Protein AF-A0A7J4FD16-F1 (afdb_monomer_lite)

Structure (mmCIF, N/CA/C/O backbone):
data_AF-A0A7J4FD16-F1
#
_entry.id   AF-A0A7J4FD16-F1
#
loop_
_atom_site.group_PDB
_atom_site.id
_atom_site.type_symbol
_atom_site.label_atom_id
_atom_site.label_alt_id
_atom_site.label_comp_id
_atom_site.label_asym_id
_atom_site.label_entity_id
_atom_site.label_seq_id
_atom_site.pdbx_PDB_ins_code
_atom_site.Cartn_x
_atom_site.Cartn_y
_atom_site.Cartn_z
_atom_site.occupancy
_atom_site.B_iso_or_equiv
_atom_site.auth_seq_id
_atom_site.auth_comp_id
_atom_site.auth_asym_id
_atom_site.auth_atom_id
_atom_site.pdbx_PDB_model_num
ATOM 1 N N . MET A 1 1 ? -3.732 16.330 -0.836 1.00 75.62 1 MET A N 1
ATOM 2 C CA . MET A 1 1 ? -3.075 15.097 -0.342 1.00 75.62 1 MET A CA 1
ATOM 3 C C . MET A 1 1 ? -4.067 13.950 -0.468 1.00 75.62 1 MET A C 1
ATOM 5 O O . MET A 1 1 ? -5.248 14.179 -0.215 1.00 75.62 1 MET A O 1
ATOM 9 N N . ARG A 1 2 ? -3.641 12.768 -0.932 1.00 84.25 2 ARG A N 1
ATOM 10 C CA . ARG A 1 2 ? -4.494 11.566 -0.993 1.00 84.25 2 ARG A CA 1
ATOM 11 C C . ARG A 1 2 ? -4.080 10.587 0.094 1.00 84.25 2 ARG A C 1
ATOM 13 O O . ARG A 1 2 ? -2.892 10.351 0.285 1.00 84.25 2 ARG A O 1
ATOM 20 N N . ARG A 1 3 ? -5.064 10.009 0.777 1.00 89.25 3 ARG A N 1
ATOM 21 C CA . ARG A 1 3 ? -4.867 8.956 1.775 1.00 89.25 3 ARG A CA 1
ATOM 22 C C . ARG A 1 3 ? -5.329 7.626 1.207 1.00 89.25 3 ARG A C 1
ATOM 24 O O . ARG A 1 3 ? -6.443 7.535 0.686 1.00 89.25 3 ARG A O 1
ATOM 31 N N . TYR A 1 4 ? -4.484 6.612 1.333 1.00 91.56 4 TYR A N 1
ATOM 32 C CA . TYR A 1 4 ? -4.776 5.236 0.954 1.00 91.56 4 TYR A CA 1
ATOM 33 C C . TYR A 1 4 ? -4.571 4.321 2.157 1.00 91.56 4 TYR A C 1
ATOM 35 O O . TYR A 1 4 ? -3.554 4.417 2.834 1.00 91.56 4 TYR A O 1
ATOM 43 N N . ARG A 1 5 ? -5.506 3.409 2.412 1.00 93.12 5 ARG A N 1
ATOM 44 C CA . ARG A 1 5 ? -5.366 2.371 3.433 1.00 93.12 5 ARG A CA 1
ATOM 45 C C . ARG A 1 5 ? -4.916 1.082 2.775 1.00 93.12 5 ARG A C 1
ATOM 47 O O . ARG A 1 5 ? -5.527 0.641 1.805 1.00 93.12 5 ARG A O 1
ATOM 54 N N . CYS A 1 6 ? -3.875 0.457 3.304 1.00 95.00 6 CYS A N 1
ATOM 55 C CA . CYS A 1 6 ? -3.506 -0.882 2.884 1.00 95.00 6 CYS A CA 1
ATOM 56 C C . CYS A 1 6 ? -4.499 -1.896 3.465 1.00 95.00 6 CYS A C 1
ATOM 58 O O . CYS A 1 6 ? -4.628 -2.005 4.681 1.00 95.00 6 CYS A O 1
ATOM 60 N N . SER A 1 7 ? -5.170 -2.672 2.617 1.00 94.94 7 SER A N 1
ATOM 61 C CA . SER A 1 7 ? -6.054 -3.761 3.051 1.00 94.94 7 SER A CA 1
ATOM 62 C C . SER A 1 7 ? -5.290 -4.952 3.638 1.00 94.94 7 SER A C 1
ATOM 64 O O . SER A 1 7 ? -5.880 -5.762 4.343 1.00 94.94 7 SER A O 1
ATOM 66 N N . ARG A 1 8 ? -3.978 -5.053 3.376 1.00 95.50 8 ARG A N 1
ATOM 67 C CA . ARG A 1 8 ? -3.137 -6.170 3.829 1.00 95.50 8 ARG A CA 1
ATOM 68 C C . ARG A 1 8 ? -2.573 -5.980 5.237 1.00 95.50 8 ARG A C 1
ATOM 70 O O . ARG A 1 8 ? -2.574 -6.925 6.011 1.00 95.50 8 ARG A O 1
ATOM 77 N N . CYS A 1 9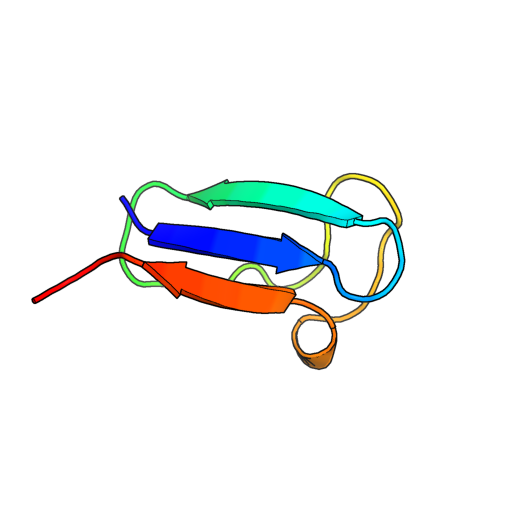 ? -2.075 -4.785 5.563 1.00 94.75 9 CYS A N 1
ATOM 78 C CA . CYS A 1 9 ? -1.486 -4.491 6.879 1.00 94.75 9 CYS A CA 1
ATOM 79 C C . CYS A 1 9 ? -2.253 -3.436 7.688 1.00 94.75 9 CYS A C 1
ATOM 81 O O . CYS A 1 9 ? -1.897 -3.170 8.829 1.00 94.75 9 CYS A O 1
ATOM 83 N N . GLY A 1 10 ? -3.276 -2.803 7.107 1.00 93.69 10 GLY A N 1
ATOM 84 C CA . GLY A 1 10 ? -4.074 -1.767 7.767 1.00 93.69 10 GLY A CA 1
ATOM 85 C C . GLY A 1 10 ? -3.436 -0.374 7.806 1.00 93.69 10 GLY A C 1
ATOM 86 O O . GLY A 1 10 ? -4.123 0.571 8.191 1.00 93.69 10 GLY A O 1
ATOM 87 N N . ASP A 1 11 ? -2.177 -0.236 7.384 1.00 93.75 11 ASP A N 1
ATOM 88 C CA . ASP A 1 11 ? -1.417 1.018 7.414 1.00 93.75 11 ASP A CA 1
ATOM 89 C C . ASP A 1 11 ? -2.028 2.094 6.498 1.00 93.75 11 ASP A C 1
ATOM 91 O O . ASP A 1 11 ? -2.601 1.782 5.446 1.00 93.75 11 ASP A O 1
ATOM 95 N N . THR A 1 12 ? -1.922 3.363 6.900 1.00 92.12 12 THR A N 1
ATOM 96 C CA . THR A 1 12 ? -2.443 4.504 6.134 1.00 92.12 12 THR A CA 1
ATOM 97 C C . THR A 1 12 ? -1.295 5.260 5.485 1.00 92.12 12 THR A C 1
ATOM 99 O O . THR A 1 12 ? -0.498 5.910 6.150 1.00 92.12 12 THR A O 1
ATOM 102 N N . VAL A 1 13 ? -1.261 5.212 4.158 1.00 89.44 13 VAL A N 1
ATOM 103 C CA . VAL A 1 13 ? -0.264 5.870 3.321 1.00 89.44 13 VAL A CA 1
ATOM 104 C C . VAL A 1 13 ? -0.816 7.211 2.863 1.00 89.44 13 VAL A C 1
ATOM 106 O O . VAL A 1 13 ? -1.824 7.271 2.151 1.00 89.44 13 VAL A O 1
ATOM 109 N N . GLU A 1 14 ? -0.147 8.291 3.247 1.00 89.31 14 GLU A N 1
ATOM 110 C CA . GLU A 1 14 ? -0.462 9.636 2.780 1.00 89.31 14 GLU A CA 1
ATOM 111 C C . GLU A 1 14 ? 0.519 10.035 1.674 1.00 89.31 14 GLU A C 1
ATOM 113 O O . GLU A 1 14 ? 1.731 9.923 1.836 1.00 89.31 14 GLU A O 1
ATOM 118 N N . VAL A 1 15 ? -0.004 10.468 0.526 1.00 87.44 15 VAL A N 1
ATOM 119 C CA . VAL A 1 15 ? 0.817 10.924 -0.601 1.00 87.44 15 VAL A CA 1
ATOM 120 C C . VAL A 1 15 ? 0.500 12.358 -0.998 1.00 87.44 15 VAL A C 1
ATOM 122 O O . VAL A 1 15 ? -0.658 12.784 -1.124 1.00 87.44 15 VAL A O 1
ATOM 125 N N . SER A 1 16 ? 1.573 13.103 -1.238 1.00 82.25 16 SER A N 1
ATOM 126 C CA . SER A 1 16 ? 1.585 14.435 -1.825 1.00 82.25 16 SER A CA 1
ATOM 127 C C . SER A 1 16 ? 1.357 14.321 -3.339 1.00 82.25 16 SER A C 1
ATOM 129 O O . SER A 1 16 ? 2.249 13.974 -4.104 1.00 82.25 16 SER A O 1
ATOM 131 N N . GLY A 1 17 ? 0.118 14.570 -3.772 1.00 76.94 17 GLY A N 1
ATOM 132 C CA . GLY A 1 17 ? -0.307 14.532 -5.178 1.00 76.94 17 GLY A CA 1
ATOM 133 C C . GLY A 1 17 ? -1.514 13.621 -5.417 1.00 76.94 17 GLY A C 1
ATOM 134 O O . GLY A 1 17 ? 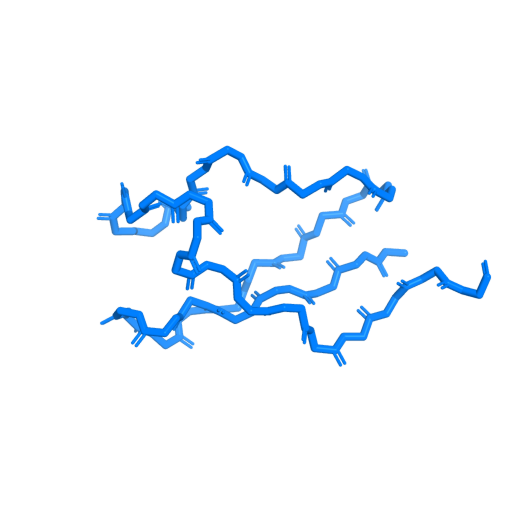-2.058 13.027 -4.486 1.00 76.94 17 GLY A O 1
ATOM 135 N N . CYS A 1 18 ? -1.950 13.514 -6.677 1.00 71.81 18 CYS A N 1
ATOM 136 C CA . CYS A 1 18 ? -3.063 12.638 -7.063 1.00 71.81 18 CYS A CA 1
ATOM 137 C C . CYS A 1 18 ? -2.597 11.263 -7.605 1.00 71.81 18 CYS A C 1
ATOM 139 O O . CYS A 1 18 ? -3.420 10.489 -8.086 1.00 71.81 18 CYS A O 1
ATOM 141 N N . ARG A 1 19 ? -1.303 10.906 -7.531 1.00 81.12 19 ARG A N 1
ATOM 142 C CA . ARG A 1 19 ? -0.823 9.579 -7.973 1.00 81.12 19 ARG A CA 1
ATOM 143 C C . ARG A 1 19 ? -0.979 8.535 -6.865 1.00 81.12 19 ARG A C 1
ATOM 145 O O . ARG A 1 19 ? -0.741 8.820 -5.696 1.00 81.12 19 ARG A O 1
ATOM 152 N N . LYS A 1 20 ? -1.412 7.328 -7.232 1.00 83.19 20 LYS A N 1
ATOM 153 C CA . LYS A 1 20 ? -1.509 6.181 -6.319 1.00 83.19 20 LYS A CA 1
ATOM 154 C C . LYS A 1 20 ? -0.106 5.591 -6.090 1.00 83.19 20 LYS A C 1
ATOM 156 O O . LYS A 1 20 ? 0.621 5.456 -7.076 1.00 83.19 20 LYS A O 1
ATOM 161 N N . PRO A 1 21 ? 0.283 5.234 -4.852 1.00 87.00 21 PRO A N 1
ATOM 162 C CA . PRO A 1 21 ? 1.564 4.574 -4.612 1.00 87.00 21 PRO A CA 1
ATOM 163 C C . PRO A 1 21 ? 1.652 3.241 -5.377 1.00 87.00 21 PRO A C 1
ATOM 165 O O . PRO A 1 21 ? 0.637 2.543 -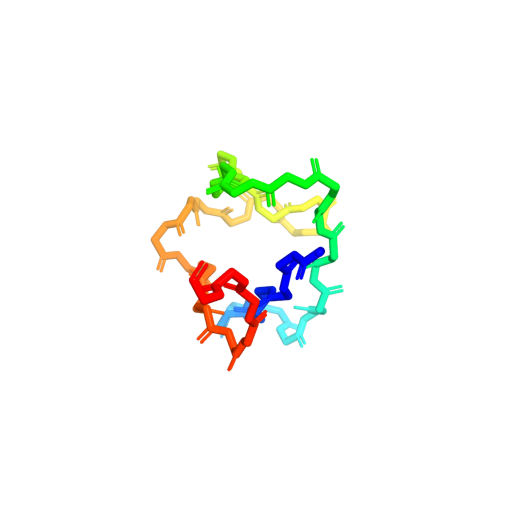5.485 1.00 87.00 21 PRO A O 1
ATOM 168 N N . PRO A 1 22 ? 2.837 2.858 -5.886 1.00 91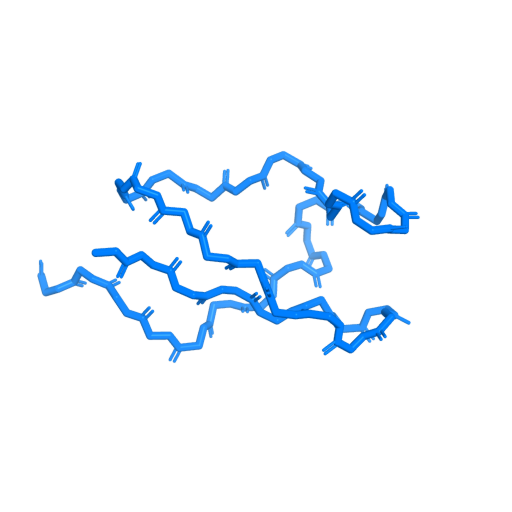.00 22 PRO A N 1
ATOM 169 C CA . PRO A 1 22 ? 3.026 1.578 -6.573 1.00 91.00 22 PRO A CA 1
ATOM 170 C C . PRO A 1 22 ? 2.934 0.378 -5.617 1.00 91.00 22 PRO A C 1
ATOM 172 O O . PRO A 1 22 ? 2.548 -0.715 -6.030 1.00 91.00 22 PRO A O 1
ATOM 175 N N . SER A 1 23 ? 3.253 0.583 -4.339 1.00 94.44 23 SER A N 1
ATOM 176 C CA . SER A 1 23 ? 3.181 -0.427 -3.287 1.00 94.44 23 SER A CA 1
ATOM 177 C C . SER A 1 23 ? 3.021 0.217 -1.908 1.00 94.44 23 SER A C 1
ATOM 179 O O . SER A 1 23 ? 3.244 1.417 -1.727 1.00 94.44 23 SER A O 1
ATOM 181 N N . CYS A 1 24 ? 2.590 -0.576 -0.926 1.00 93.44 24 CYS A N 1
ATOM 182 C CA . CYS A 1 24 ? 2.541 -0.157 0.468 1.00 93.44 24 CYS A CA 1
ATOM 183 C C . CYS A 1 24 ? 3.974 -0.022 1.018 1.00 93.44 24 CYS A C 1
ATOM 185 O O . CYS A 1 24 ? 4.693 -1.023 1.040 1.00 93.44 24 CYS A O 1
ATOM 187 N N . PRO A 1 25 ? 4.381 1.150 1.537 1.00 91.88 25 PRO A N 1
ATOM 188 C CA . PRO A 1 25 ? 5.723 1.360 2.082 1.00 91.88 25 PRO A CA 1
ATOM 189 C C . PRO A 1 25 ? 5.978 0.557 3.365 1.00 91.88 25 PRO A C 1
ATOM 191 O O . PRO A 1 25 ? 7.126 0.350 3.738 1.00 91.88 25 PRO A O 1
ATOM 194 N N . LYS A 1 26 ? 4.919 0.093 4.045 1.00 93.94 26 LYS A N 1
ATOM 195 C CA . LYS A 1 26 ? 5.032 -0.653 5.302 1.00 93.94 26 LYS A CA 1
ATOM 196 C C . LYS A 1 26 ? 5.249 -2.152 5.103 1.00 93.94 26 LYS A C 1
ATOM 198 O O . LYS A 1 26 ? 6.036 -2.749 5.824 1.00 93.94 26 LYS A O 1
ATOM 203 N N . CYS A 1 27 ? 4.519 -2.768 4.172 1.00 94.12 27 CYS A N 1
ATOM 204 C CA . CYS A 1 27 ? 4.500 -4.229 4.002 1.00 94.12 27 CYS A CA 1
ATOM 205 C C . CYS A 1 27 ? 4.820 -4.709 2.578 1.00 94.12 27 CYS A C 1
ATOM 207 O O . CYS A 1 27 ? 4.771 -5.907 2.316 1.00 94.12 27 CYS A O 1
ATOM 209 N N . GLY A 1 28 ? 5.077 -3.798 1.635 1.00 94.25 28 GLY A N 1
ATOM 210 C CA . GLY A 1 28 ? 5.373 -4.139 0.241 1.00 94.25 28 GLY A CA 1
ATOM 211 C C . GLY A 1 28 ? 4.176 -4.652 -0.566 1.00 94.25 28 GLY A C 1
ATOM 212 O O . GLY A 1 28 ? 4.355 -5.106 -1.692 1.00 94.25 28 GLY A O 1
ATOM 213 N N . ALA A 1 29 ? 2.950 -4.596 -0.030 1.00 95.75 29 ALA A N 1
ATOM 214 C CA . ALA A 1 29 ? 1.759 -5.013 -0.769 1.00 95.75 29 ALA A CA 1
ATOM 215 C C . ALA A 1 29 ? 1.603 -4.218 -2.083 1.00 95.75 29 ALA A C 1
ATOM 217 O O . ALA A 1 29 ? 1.907 -3.023 -2.098 1.00 95.75 29 ALA A O 1
ATOM 218 N N . PRO A 1 30 ? 1.117 -4.841 -3.171 1.00 94.69 30 PRO A N 1
ATOM 219 C CA . PRO A 1 30 ? 0.982 -4.175 -4.465 1.00 94.69 30 PRO A CA 1
ATOM 220 C C . PRO A 1 30 ? -0.048 -3.040 -4.412 1.00 94.69 30 PRO A C 1
ATOM 222 O O . PRO A 1 30 ? -0.894 -2.995 -3.515 1.00 94.69 30 PRO A O 1
ATOM 225 N N . LYS A 1 31 ? -0.018 -2.141 -5.406 1.00 91.44 31 LYS A N 1
ATOM 226 C CA . LYS A 1 31 ? -0.948 -1.000 -5.515 1.00 91.44 31 LYS A CA 1
ATOM 227 C C . LYS A 1 31 ? -2.418 -1.392 -5.352 1.00 91.44 31 LYS A C 1
ATOM 229 O O . LYS A 1 31 ? -3.203 -0.589 -4.860 1.00 91.44 31 LYS A O 1
ATOM 234 N N . ASP A 1 32 ? -2.817 -2.590 -5.764 1.00 93.56 32 ASP A N 1
ATOM 235 C CA . ASP A 1 32 ? -4.209 -3.047 -5.705 1.00 93.56 32 ASP A CA 1
ATOM 236 C C . ASP A 1 32 ? -4.692 -3.244 -4.263 1.00 93.56 32 ASP A C 1
ATOM 238 O O . ASP A 1 32 ? -5.858 -3.010 -3.965 1.00 93.56 32 ASP A O 1
ATOM 242 N N . ALA A 1 33 ? -3.773 -3.529 -3.335 1.00 94.06 33 ALA A N 1
ATOM 243 C CA . ALA A 1 33 ? -4.056 -3.585 -1.904 1.00 94.06 33 ALA A CA 1
ATOM 244 C C . ALA A 1 33 ? -4.173 -2.195 -1.248 1.00 94.06 33 ALA A C 1
ATOM 246 O O . ALA A 1 33 ? -4.470 -2.105 -0.059 1.00 94.06 33 ALA A O 1
ATOM 247 N N . LEU A 1 34 ? -3.912 -1.100 -1.972 1.00 92.88 34 LEU A N 1
ATOM 248 C CA . LEU A 1 34 ? -4.070 0.265 -1.469 1.00 92.88 34 LEU A CA 1
ATOM 249 C C . LEU A 1 34 ? -5.454 0.798 -1.846 1.00 92.88 34 LEU A C 1
ATOM 251 O O . LEU A 1 34 ? -5.709 1.165 -2.996 1.00 92.88 34 LEU A O 1
ATOM 255 N N . VAL A 1 35 ? -6.346 0.863 -0.866 1.00 92.00 35 VAL A N 1
ATOM 256 C CA . VAL A 1 35 ? -7.714 1.361 -1.018 1.00 92.00 35 VAL A CA 1
ATOM 257 C C . VAL A 1 35 ? -7.718 2.861 -0.769 1.00 92.00 35 VAL A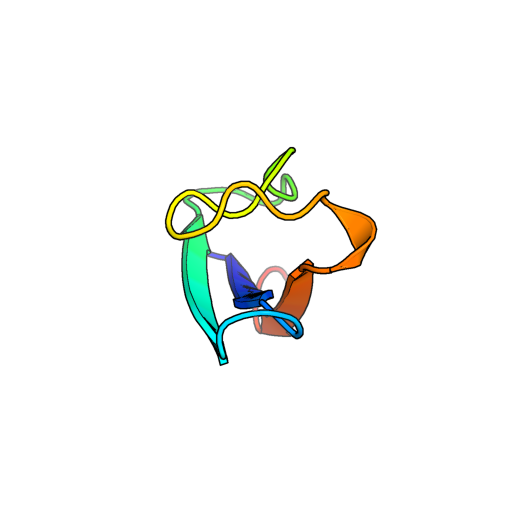 C 1
ATOM 259 O O . VAL A 1 35 ? -7.260 3.328 0.271 1.00 92.00 35 VAL A O 1
ATOM 262 N N . TYR A 1 36 ? -8.206 3.636 -1.731 1.00 89.56 36 TYR A N 1
ATOM 263 C CA . TYR A 1 36 ? -8.343 5.077 -1.560 1.00 89.56 36 TYR A CA 1
ATOM 264 C C . TYR A 1 36 ? -9.388 5.387 -0.484 1.00 89.56 36 TYR A C 1
ATOM 266 O O . TYR A 1 36 ? -10.479 4.825 -0.503 1.00 89.56 36 TYR A O 1
ATOM 274 N N . ILE A 1 37 ? -9.047 6.290 0.436 1.00 87.69 37 ILE A N 1
ATOM 275 C CA . ILE A 1 37 ? -9.933 6.697 1.530 1.00 87.69 37 ILE A CA 1
ATOM 276 C C . ILE A 1 37 ? -10.505 8.095 1.261 1.00 87.69 37 ILE A C 1
ATOM 278 O O . ILE A 1 37 ? -11.706 8.301 1.397 1.00 87.69 37 ILE A O 1
ATOM 282 N N . LYS A 1 38 ? -9.650 9.069 0.901 1.00 78.38 38 LYS A N 1
ATOM 283 C CA . LYS A 1 38 ? -10.035 10.470 0.620 1.00 78.38 38 LYS A CA 1
ATOM 284 C C . LYS A 1 38 ? -8.887 11.271 -0.028 1.00 78.38 38 LYS A C 1
ATOM 286 O O . LYS A 1 38 ? -7.722 11.048 0.301 1.00 78.38 38 LYS A O 1
ATOM 291 N N . GLY A 1 39 ? -9.208 12.235 -0.904 1.00 69.56 39 GLY A N 1
ATOM 292 C CA . GLY A 1 39 ? -8.288 13.199 -1.543 1.00 69.56 39 GLY A CA 1
ATOM 293 C C . GLY A 1 39 ? -8.409 13.426 -3.078 1.00 69.56 39 GLY A C 1
ATOM 294 O O . GLY A 1 39 ? -8.539 12.490 -3.861 1.00 69.56 39 GLY A O 1
ATOM 295 N N . CYS A 1 40 ? -8.221 14.682 -3.497 1.00 47.03 40 CYS A N 1
ATOM 296 C CA . CYS A 1 40 ? -8.494 15.300 -4.817 1.00 47.03 40 CYS A CA 1
ATOM 297 C C . CYS A 1 40 ? -9.991 15.310 -5.20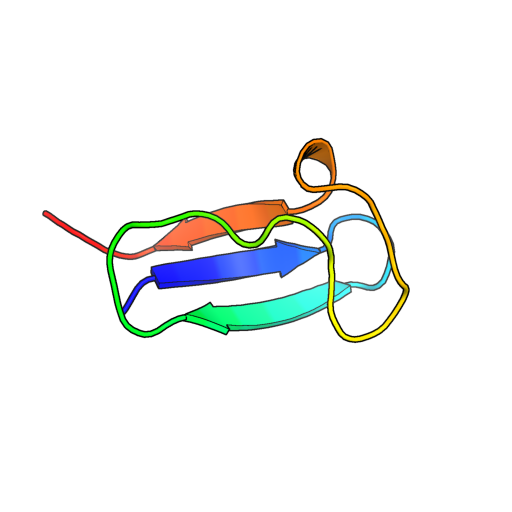0 1.00 47.03 40 CYS A C 1
ATOM 299 O O . CYS A 1 40 ? -10.506 14.281 -5.637 1.00 47.03 40 CYS A O 1
ATOM 301 N N . LEU A 1 41 ? -10.628 16.480 -4.990 1.00 56.44 41 LEU A N 1
ATOM 302 C CA . LEU A 1 41 ? -11.731 17.001 -5.814 1.00 56.44 41 LEU A CA 1
ATOM 303 C C . LEU A 1 41 ? -11.232 17.226 -7.246 1.00 56.44 41 LEU A C 1
ATOM 305 O O . LEU A 1 41 ? -10.021 17.532 -7.377 1.00 56.44 41 LEU A O 1
#

Sequence (41 aa):
MRRYRCSRCGDTVEVSGCRKPPSCPKCGAPKDALVYIKGCL

Radius of gyration: 9.08 Å; chains: 1; bounding box: 18×23×16 Å

Secondary structure (DSSP, 8-state):
-EEEEETTT--EEEESSSPPPSB-TTT--BGGGEEEEE---

pLDDT: mean 87.27, std 10.48, range [47.03, 95.75]

Foldseek 3Di:
DWWWAQQVPRDIDDDDDDDQDQADPPPRHGSVRTHTDDDDD